Protein AF-A0AAE1BHW3-F1 (afdb_monomer_lite)

Organism: Petrolisthes cinctipes (NCBI:txid88211)

Foldseek 3Di:
DQDPLLVVLVVQLVVDDPSNVCCCVVVLLSNLVSLCCQLVPDDDPVSLLVSLVSLLVVCVVDLVSLVSNVVNCVVVVHDPLVSLVVQCPDPDPSSNVSSLVNLVSNQPSDPDHDDDPSVVSSVVSVVD

Sequence (128 aa):
MISQEDYDVITGVEAGGNARQTLLHNQRYQVARTFMNLLGHISKDQTIQYILILVDDTLSEDKSRVEMLKEYTNYHHENIWRLLFSLLAHSDIFITFISACIIAKLACWSVNPLEGSDLTLYLTWLKD

Secondary structure (DSSP, 8-state):
---HHHHHHHHHHHT-HHHHHHHHHHSHHHHHHHHHHHHHH---HHHHHHHHHHHHHHHHH-GGGHHHHHHHHHHHT--HHHHHHHHHT-S-HHHHHHHHHHHHHHHHHSSS---HHHHHHHHHHHH-

InterPro domains:
  IPR004908 ATPase, V1 complex, subunit H [PF03224] (1-127)
  IPR004908 ATPase, V1 complex, subunit H [PTHR10698] (1-127)
  IPR011989 Armadillo-like helical [G3DSA:1.25.10.10] (1-128)
  IPR016024 Armadillo-type fold [SSF48371] (1-127)

Structure (mmCIF, N/CA/C/O backbone):
data_AF-A0AAE1BHW3-F1
#
_entry.id   AF-A0AAE1BHW3-F1
#
loop_
_atom_site.group_PDB
_atom_site.id
_atom_site.type_symbol
_atom_site.label_atom_id
_atom_site.label_alt_id
_atom_site.label_comp_id
_atom_site.label_asym_id
_atom_site.label_entity_id
_atom_site.label_seq_id
_atom_site.pdbx_PDB_ins_code
_atom_site.Cartn_x
_atom_site.Cartn_y
_atom_site.Cartn_z
_atom_site.occupancy
_atom_site.B_iso_or_equiv
_atom_site.auth_seq_id
_atom_site.auth_comp_id
_atom_site.auth_asym_id
_atom_site.auth_atom_id
_atom_site.pdbx_PDB_model_num
ATOM 1 N N . MET A 1 1 ? -8.235 17.457 -1.627 1.00 62.34 1 MET A N 1
ATOM 2 C CA . MET A 1 1 ? -8.331 17.438 -0.149 1.00 62.34 1 MET A CA 1
ATOM 3 C C . MET A 1 1 ? -8.831 16.066 0.252 1.00 62.34 1 MET A C 1
ATOM 5 O O . MET A 1 1 ? -9.652 15.528 -0.477 1.00 62.34 1 MET A O 1
ATOM 9 N N . ILE A 1 2 ? -8.305 15.503 1.339 1.00 80.56 2 ILE A N 1
ATOM 10 C CA . ILE A 1 2 ? -8.751 14.207 1.871 1.00 80.56 2 ILE A CA 1
ATOM 11 C C . ILE A 1 2 ? -10.217 14.348 2.298 1.00 80.56 2 ILE A C 1
ATOM 13 O O . ILE A 1 2 ? -10.571 15.347 2.928 1.00 80.56 2 ILE A O 1
ATOM 17 N N . SER A 1 3 ? -11.070 13.406 1.895 1.00 88.75 3 SER A N 1
ATOM 18 C CA . SER A 1 3 ? -12.474 13.403 2.306 1.00 88.75 3 SER A CA 1
ATOM 19 C C . SER A 1 3 ? -12.618 12.908 3.751 1.00 88.75 3 SER A C 1
ATOM 21 O O . SER A 1 3 ? -11.738 12.217 4.259 1.00 88.75 3 SER A O 1
ATOM 23 N N . GLN A 1 4 ? -13.726 13.238 4.425 1.00 88.81 4 GLN A N 1
ATOM 24 C CA . GLN A 1 4 ? -13.994 12.690 5.764 1.00 88.81 4 GLN A CA 1
ATOM 25 C C . GLN A 1 4 ? -14.048 11.155 5.732 1.00 88.81 4 GLN A C 1
ATOM 27 O O .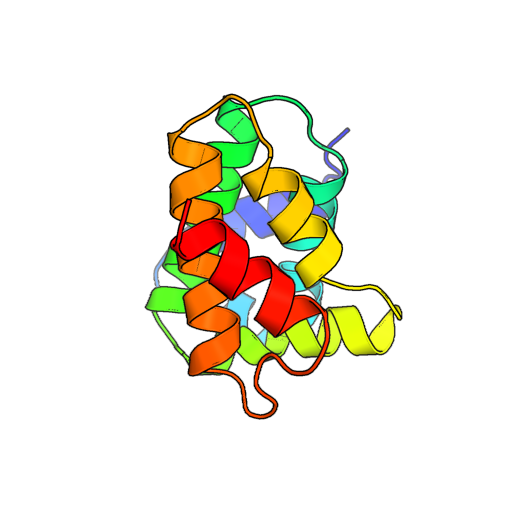 GLN A 1 4 ? -13.537 10.503 6.632 1.00 88.81 4 GLN A O 1
ATOM 32 N N . GLU A 1 5 ? -14.587 10.593 4.648 1.00 89.38 5 GLU A N 1
ATOM 33 C CA . GLU A 1 5 ? -14.639 9.150 4.413 1.00 89.38 5 GLU A CA 1
ATOM 34 C C . GLU A 1 5 ? -13.230 8.534 4.389 1.00 89.38 5 GLU A C 1
ATOM 36 O O . GLU A 1 5 ? -12.966 7.568 5.101 1.00 89.38 5 GLU A O 1
ATOM 41 N N . ASP A 1 6 ? -12.302 9.130 3.634 1.00 90.81 6 ASP A N 1
ATOM 42 C CA . ASP A 1 6 ? -10.915 8.657 3.570 1.00 90.81 6 ASP A CA 1
ATOM 43 C C . ASP A 1 6 ? -10.209 8.776 4.929 1.00 90.81 6 ASP A C 1
ATOM 45 O O . ASP A 1 6 ? -9.436 7.899 5.309 1.00 90.81 6 ASP A O 1
ATOM 49 N N . TYR A 1 7 ? -10.484 9.845 5.681 1.00 91.31 7 TYR A N 1
ATOM 50 C CA . TYR A 1 7 ? -9.923 10.042 7.017 1.00 91.31 7 TYR A CA 1
ATOM 51 C C . TYR A 1 7 ? -10.402 8.978 8.016 1.00 91.31 7 TYR A C 1
ATOM 53 O O . TYR A 1 7 ? -9.590 8.415 8.759 1.00 91.31 7 TYR A O 1
ATOM 61 N N . ASP A 1 8 ? -11.701 8.677 8.012 1.00 91.69 8 ASP A N 1
ATOM 62 C CA . ASP A 1 8 ? -12.305 7.681 8.900 1.00 91.69 8 ASP A CA 1
ATOM 63 C C . ASP A 1 8 ? -11.756 6.279 8.598 1.00 91.69 8 ASP A C 1
ATOM 65 O O . ASP A 1 8 ? -11.432 5.522 9.517 1.00 91.69 8 ASP A O 1
ATOM 69 N N . VAL A 1 9 ? -11.573 5.956 7.311 1.00 92.69 9 VAL A N 1
ATOM 70 C CA . VAL A 1 9 ? -10.954 4.699 6.872 1.00 92.69 9 VAL A CA 1
ATOM 71 C C . VAL A 1 9 ? -9.510 4.596 7.357 1.00 92.69 9 VAL A C 1
ATOM 73 O O . VAL A 1 9 ? -9.153 3.580 7.951 1.00 92.69 9 VAL A O 1
ATOM 76 N N . ILE A 1 10 ? -8.684 5.628 7.156 1.00 92.75 10 ILE A N 1
ATOM 77 C CA . ILE A 1 10 ? -7.279 5.609 7.597 1.00 92.75 10 ILE A CA 1
ATOM 78 C C . ILE A 1 10 ? -7.183 5.446 9.114 1.00 92.75 10 ILE A C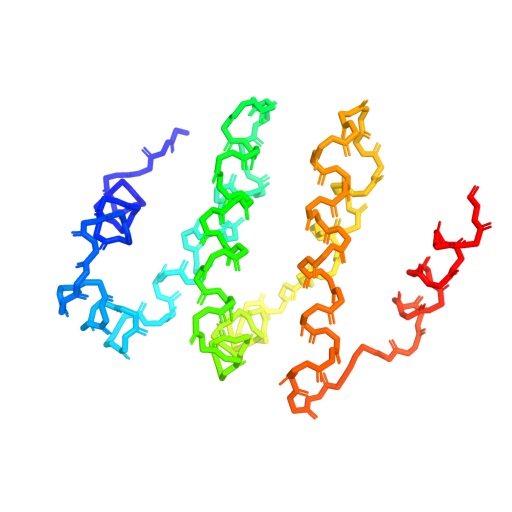 1
ATOM 80 O O . ILE A 1 10 ? -6.458 4.574 9.587 1.00 92.75 10 ILE A O 1
ATOM 84 N N . THR A 1 11 ? -7.995 6.187 9.868 1.00 91.88 11 THR A N 1
ATOM 85 C CA . THR A 1 11 ? -8.027 6.083 11.333 1.00 91.88 11 THR A CA 1
ATOM 86 C C . THR A 1 11 ? -8.471 4.686 11.784 1.00 91.88 11 THR A C 1
ATOM 88 O O . THR A 1 11 ? -7.920 4.122 12.730 1.00 91.88 11 THR A O 1
ATOM 91 N N . GLY A 1 12 ? -9.440 4.082 11.088 1.00 90.88 12 GLY A N 1
ATOM 92 C CA . GLY A 1 12 ? -9.883 2.710 11.338 1.00 90.88 12 GLY A CA 1
ATOM 93 C C . GLY A 1 12 ? -8.814 1.657 11.030 1.00 90.88 12 GLY A C 1
ATOM 94 O O . GLY A 1 12 ? -8.711 0.658 11.747 1.00 90.88 12 GLY A O 1
ATOM 95 N N . VAL A 1 13 ? -7.998 1.881 9.995 1.00 91.19 13 VAL A N 1
ATOM 96 C CA . VAL A 1 13 ? -6.849 1.023 9.672 1.00 91.19 13 VAL A CA 1
ATOM 97 C C . VAL A 1 13 ? -5.745 1.172 10.726 1.00 91.19 13 VAL A C 1
ATOM 99 O O . VAL A 1 13 ? -5.158 0.168 11.121 1.00 91.19 13 VAL A O 1
ATOM 102 N N . GLU A 1 14 ? -5.498 2.374 11.245 1.00 89.75 14 GLU A N 1
ATOM 103 C CA . GLU A 1 14 ? -4.490 2.627 12.288 1.00 89.75 14 GLU A CA 1
ATOM 104 C C . GLU A 1 14 ? -4.872 2.100 13.676 1.00 89.75 14 GLU A C 1
ATOM 106 O O . GLU A 1 14 ? -3.999 1.668 14.427 1.00 89.75 14 GLU A O 1
ATOM 111 N N . ALA A 1 15 ? -6.165 2.108 14.027 1.00 85.50 15 ALA A N 1
ATOM 112 C CA . ALA A 1 15 ? -6.657 1.785 15.373 1.00 85.50 15 ALA A CA 1
ATOM 113 C C . ALA A 1 15 ? -6.260 0.381 15.883 1.00 85.50 15 ALA A C 1
ATOM 115 O O . ALA A 1 15 ? -6.339 0.111 17.083 1.00 85.50 15 ALA A O 1
ATOM 116 N N . GLY A 1 16 ? -5.813 -0.507 14.988 1.00 78.19 16 GLY A N 1
ATOM 117 C CA . GLY A 1 16 ? -5.283 -1.824 15.328 1.00 78.19 16 GLY A CA 1
ATOM 118 C C . GLY A 1 16 ? -6.324 -2.794 15.905 1.00 78.19 16 GLY A C 1
ATOM 119 O O . GLY A 1 16 ? -7.524 -2.519 15.991 1.00 78.19 16 GLY A O 1
ATOM 120 N N . GLY A 1 17 ? -5.861 -3.991 16.271 1.00 84.25 17 GLY A N 1
ATOM 121 C CA . GLY A 1 17 ? -6.675 -5.009 16.944 1.00 84.25 17 GLY A CA 1
ATOM 122 C C . GLY A 1 17 ? -7.909 -5.480 16.159 1.00 84.25 17 GLY A C 1
ATOM 123 O O . GLY A 1 17 ? -7.918 -5.530 14.928 1.00 84.25 17 GLY A O 1
ATOM 124 N N . ASN A 1 18 ? -8.970 -5.846 16.886 1.00 83.00 18 ASN A N 1
ATOM 125 C CA . ASN A 1 18 ? -10.194 -6.410 16.300 1.00 83.00 18 ASN A CA 1
ATOM 126 C C . ASN A 1 18 ? -10.983 -5.405 15.448 1.00 83.00 18 ASN A C 1
ATOM 128 O O . ASN A 1 18 ? -11.640 -5.806 14.487 1.00 83.00 18 ASN A O 1
ATOM 132 N N . ALA A 1 19 ? -10.921 -4.113 15.781 1.00 82.88 19 ALA A N 1
ATOM 133 C CA . ALA A 1 19 ? -11.615 -3.066 15.036 1.00 82.88 19 ALA A CA 1
ATOM 134 C C . ALA A 1 19 ? -11.063 -2.956 13.608 1.00 82.88 19 ALA A C 1
ATOM 136 O O . ALA A 1 19 ? -11.831 -3.025 12.647 1.00 82.88 19 ALA A O 1
ATOM 137 N N . ARG A 1 20 ? -9.730 -2.926 13.469 1.00 88.44 20 ARG A N 1
ATOM 138 C CA . ARG A 1 20 ? -9.050 -2.955 12.169 1.00 88.44 20 ARG A CA 1
ATOM 139 C C . ARG A 1 20 ? -9.415 -4.198 11.361 1.00 88.44 20 ARG A C 1
ATOM 141 O O . ARG A 1 20 ? -9.770 -4.084 10.196 1.00 88.44 20 ARG A O 1
ATOM 148 N N . GLN A 1 21 ? -9.363 -5.384 11.971 1.00 87.19 21 GLN A N 1
ATOM 149 C CA . GLN A 1 21 ? -9.703 -6.640 11.284 1.00 87.19 21 GLN A CA 1
ATOM 150 C C . GLN A 1 21 ? -11.153 -6.642 10.781 1.00 87.19 21 GLN A C 1
ATOM 152 O O . GLN A 1 21 ? -11.426 -7.083 9.668 1.00 87.19 21 GLN A O 1
ATOM 157 N N . THR A 1 22 ? -12.074 -6.092 11.574 1.00 88.00 22 THR A N 1
ATOM 158 C CA . THR A 1 22 ? -13.491 -5.963 11.207 1.00 88.00 22 THR A CA 1
ATOM 159 C C . THR A 1 22 ? -13.674 -5.008 10.028 1.00 88.00 22 THR A C 1
ATOM 161 O O . THR A 1 22 ? -14.389 -5.338 9.083 1.00 88.00 22 THR A O 1
ATOM 164 N N . LEU A 1 23 ? -12.993 -3.858 10.046 1.00 90.44 23 LEU A N 1
ATOM 165 C CA . LEU A 1 23 ? -12.994 -2.892 8.944 1.00 90.44 23 LEU A CA 1
ATOM 166 C C . LEU A 1 23 ? -12.431 -3.522 7.662 1.00 90.44 23 LEU A C 1
ATOM 168 O O . LEU A 1 23 ? -13.089 -3.517 6.624 1.00 90.44 23 LEU A O 1
ATOM 172 N N . LEU A 1 24 ? -11.258 -4.150 7.756 1.00 89.06 24 LEU A N 1
ATOM 173 C CA . LEU A 1 24 ? -10.604 -4.817 6.633 1.00 89.06 24 LEU A CA 1
ATOM 174 C C . LEU A 1 24 ? -11.408 -6.002 6.101 1.00 89.06 24 LEU A C 1
ATOM 176 O O . LEU A 1 24 ? -11.286 -6.314 4.927 1.00 89.06 24 LEU A O 1
ATOM 180 N N . HIS A 1 25 ? -12.233 -6.664 6.914 1.00 87.88 25 HIS A N 1
ATOM 181 C CA . HIS A 1 25 ? -13.079 -7.758 6.443 1.00 87.88 25 HIS A CA 1
ATOM 182 C C . HIS A 1 25 ? -14.379 -7.261 5.800 1.00 87.88 25 HIS A C 1
ATOM 184 O O . HIS A 1 25 ? -14.744 -7.753 4.731 1.00 87.88 25 HIS A O 1
ATOM 190 N N . ASN A 1 26 ? -15.060 -6.301 6.433 1.00 90.00 26 ASN A N 1
ATOM 191 C CA . ASN A 1 26 ? -16.405 -5.858 6.053 1.00 90.00 26 ASN A CA 1
ATOM 192 C C . ASN A 1 26 ? -16.403 -4.750 4.993 1.00 90.00 26 ASN A C 1
ATOM 194 O O . ASN A 1 26 ? -17.359 -4.628 4.233 1.00 90.00 26 ASN A O 1
ATOM 198 N N . GLN A 1 27 ? -15.349 -3.933 4.945 1.00 90.88 27 GLN A N 1
ATOM 199 C CA . GLN A 1 27 ? -15.257 -2.734 4.106 1.00 90.88 27 GLN A CA 1
ATOM 200 C C . GLN A 1 27 ? -14.042 -2.776 3.164 1.00 90.88 27 GLN A C 1
ATOM 202 O O . GLN A 1 27 ? -13.507 -1.739 2.780 1.00 90.88 27 GLN A O 1
ATOM 207 N N . ARG A 1 28 ? -13.630 -3.979 2.736 1.00 90.94 28 ARG A N 1
ATOM 208 C CA . ARG A 1 28 ? -12.486 -4.236 1.829 1.00 90.94 28 ARG A CA 1
ATOM 209 C C . ARG A 1 28 ? -12.394 -3.260 0.659 1.00 90.94 28 ARG A C 1
ATOM 211 O O . ARG A 1 28 ? -11.354 -2.654 0.426 1.00 90.94 28 ARG A O 1
ATOM 218 N N . TYR A 1 29 ? -13.507 -3.098 -0.053 1.00 90.75 29 TYR A N 1
ATOM 219 C CA . TYR A 1 29 ? -13.593 -2.237 -1.227 1.00 90.75 29 TYR A CA 1
ATOM 220 C C . TYR A 1 29 ? -13.362 -0.760 -0.889 1.00 90.75 29 TYR A C 1
ATOM 222 O O . TYR A 1 29 ? -12.679 -0.053 -1.624 1.00 90.75 29 TYR A O 1
ATOM 230 N N . GLN A 1 30 ? -13.907 -0.294 0.236 1.00 91.06 30 GLN A N 1
ATOM 231 C CA . GLN A 1 30 ? -13.753 1.090 0.674 1.00 91.06 30 GLN A CA 1
ATOM 232 C C . GLN A 1 30 ? -12.304 1.377 1.074 1.00 91.06 30 GLN A C 1
ATOM 234 O O . GLN A 1 30 ? -11.750 2.395 0.675 1.00 91.06 30 GLN A O 1
ATOM 239 N N . VAL A 1 31 ? -11.657 0.434 1.765 1.00 93.75 31 VAL A N 1
ATOM 240 C CA . VAL A 1 31 ? -10.235 0.540 2.113 1.00 93.75 31 VAL A CA 1
ATOM 241 C C . VAL A 1 31 ? -9.365 0.587 0.853 1.00 93.75 31 VAL A C 1
ATOM 243 O O . VAL A 1 31 ? -8.503 1.457 0.736 1.00 93.75 31 VAL A O 1
ATOM 246 N N . ALA A 1 32 ? -9.621 -0.295 -0.120 1.00 92.75 32 ALA A N 1
ATOM 247 C CA . ALA A 1 32 ? -8.908 -0.300 -1.398 1.00 92.75 32 ALA A CA 1
ATOM 248 C C . ALA A 1 32 ? -9.067 1.034 -2.143 1.00 92.75 32 ALA A C 1
ATOM 250 O O . ALA A 1 32 ? -8.078 1.627 -2.573 1.00 92.75 32 ALA A O 1
ATOM 251 N N . ARG A 1 33 ? -10.303 1.538 -2.226 1.00 91.94 33 ARG A N 1
ATOM 252 C CA . ARG A 1 33 ? -10.631 2.831 -2.833 1.00 91.94 33 ARG A CA 1
ATOM 253 C C . ARG A 1 33 ? -9.863 3.974 -2.181 1.00 91.94 33 ARG A C 1
ATOM 255 O O . ARG A 1 33 ? -9.251 4.769 -2.887 1.00 91.94 33 ARG A O 1
ATOM 262 N N . THR A 1 34 ? -9.875 4.049 -0.853 1.00 93.56 34 THR A N 1
ATOM 263 C CA . THR A 1 34 ? -9.168 5.098 -0.115 1.00 93.56 34 THR A CA 1
ATOM 264 C C . THR A 1 34 ? -7.662 5.021 -0.355 1.00 93.56 34 THR A C 1
ATOM 266 O O . THR A 1 34 ? -7.057 6.043 -0.668 1.00 93.56 34 THR A O 1
ATOM 269 N N . PHE A 1 35 ? -7.043 3.836 -0.321 1.00 93.38 35 PHE A N 1
ATOM 270 C CA . PHE A 1 35 ? -5.615 3.705 -0.642 1.00 93.38 35 PHE A CA 1
ATOM 271 C C . PHE A 1 35 ? -5.281 4.178 -2.061 1.00 93.38 35 PHE A C 1
ATOM 273 O O . PHE A 1 35 ? -4.349 4.964 -2.234 1.00 93.38 35 PHE A O 1
ATOM 280 N N . MET A 1 36 ? -6.063 3.764 -3.060 1.00 90.44 36 MET A N 1
ATOM 281 C CA . MET A 1 36 ? -5.854 4.164 -4.456 1.00 90.44 36 MET A CA 1
ATOM 282 C C . MET A 1 36 ? -6.039 5.673 -4.655 1.00 90.44 36 MET A C 1
ATOM 284 O O . MET A 1 36 ? -5.195 6.321 -5.273 1.00 90.44 36 MET A O 1
ATOM 288 N N . ASN A 1 37 ? -7.089 6.253 -4.069 1.00 89.88 37 ASN A N 1
ATOM 289 C CA . ASN A 1 37 ? -7.353 7.690 -4.138 1.00 89.88 37 ASN A CA 1
ATOM 290 C C . ASN A 1 37 ? -6.234 8.508 -3.486 1.00 89.88 37 ASN A C 1
ATOM 292 O O . ASN A 1 37 ? -5.777 9.501 -4.055 1.00 89.88 37 ASN A O 1
ATOM 296 N N . LEU A 1 38 ? -5.789 8.109 -2.291 1.00 91.31 38 LEU A N 1
ATOM 297 C CA . LEU A 1 38 ? -4.757 8.837 -1.557 1.00 91.31 38 LEU A CA 1
ATOM 298 C C . LEU A 1 38 ? -3.409 8.760 -2.280 1.00 91.31 38 LEU A C 1
ATOM 300 O O . LEU A 1 38 ? -2.765 9.793 -2.446 1.00 91.31 38 LEU A O 1
ATOM 304 N N . LEU A 1 39 ? -3.013 7.584 -2.776 1.00 90.44 39 LEU A N 1
ATOM 305 C CA . LEU A 1 39 ? -1.777 7.427 -3.551 1.00 90.44 39 LEU A CA 1
ATOM 306 C C . LEU A 1 39 ? -1.833 8.139 -4.913 1.00 90.44 39 LEU A C 1
ATOM 308 O O . LEU A 1 39 ? -0.810 8.628 -5.380 1.00 90.44 39 LEU A O 1
ATOM 312 N N . GLY A 1 40 ? -3.006 8.223 -5.548 1.00 87.25 40 GLY A N 1
ATOM 313 C CA . GLY A 1 40 ? -3.170 8.872 -6.853 1.00 87.25 40 GLY A CA 1
ATOM 314 C C . GLY A 1 40 ? -3.278 10.400 -6.809 1.00 87.25 40 GLY A C 1
ATOM 315 O O . GLY A 1 40 ? -2.932 11.066 -7.786 1.00 87.25 40 GLY A O 1
ATOM 316 N N . HIS A 1 41 ? -3.761 10.977 -5.703 1.00 86.56 41 HIS A N 1
ATOM 317 C CA . HIS A 1 41 ? -4.068 12.413 -5.620 1.00 86.56 41 HIS A CA 1
ATOM 318 C C . HIS A 1 41 ? -3.182 13.212 -4.664 1.00 86.56 41 HIS A C 1
ATOM 320 O O . HIS A 1 41 ? -3.223 14.446 -4.691 1.00 86.56 41 HIS A O 1
ATOM 326 N N . ILE A 1 42 ? -2.403 12.557 -3.803 1.00 85.50 42 ILE A N 1
ATOM 327 C CA . ILE A 1 42 ? -1.507 13.244 -2.871 1.00 85.50 42 ILE A CA 1
ATOM 328 C C . ILE A 1 42 ? -0.113 13.342 -3.477 1.00 85.50 42 ILE A C 1
ATOM 330 O O . ILE A 1 42 ? 0.453 12.354 -3.917 1.00 85.50 42 ILE A O 1
ATOM 334 N N . SER A 1 43 ? 0.459 14.547 -3.448 1.00 82.88 43 SER A N 1
ATOM 335 C CA . SER A 1 43 ? 1.803 14.823 -3.981 1.00 82.88 43 SER A CA 1
ATOM 336 C C . SER A 1 43 ? 2.847 15.114 -2.901 1.00 82.88 43 SER A C 1
ATOM 338 O O . SER A 1 43 ? 3.972 15.467 -3.224 1.00 82.88 43 SER A O 1
ATOM 340 N N . LYS A 1 44 ? 2.482 15.050 -1.612 1.00 92.56 44 LYS A N 1
ATOM 341 C CA . LYS A 1 44 ? 3.425 15.301 -0.514 1.00 92.56 44 LYS A CA 1
ATOM 342 C C . LYS A 1 44 ? 4.126 14.001 -0.127 1.00 92.56 44 LYS A C 1
ATOM 344 O O . LYS A 1 44 ? 3.473 13.115 0.419 1.00 92.56 44 LYS A O 1
ATOM 349 N N . ASP A 1 45 ? 5.444 13.950 -0.303 1.00 92.88 45 ASP A N 1
ATOM 350 C CA . ASP A 1 45 ? 6.271 12.749 -0.105 1.00 92.88 45 ASP A CA 1
ATOM 351 C C . ASP A 1 45 ? 6.025 12.054 1.232 1.00 92.88 45 ASP A C 1
ATOM 353 O O . ASP A 1 45 ? 5.674 10.883 1.256 1.00 92.88 45 ASP A O 1
ATOM 357 N N . GLN A 1 46 ? 6.094 12.783 2.349 1.00 93.00 46 GLN A N 1
ATOM 358 C CA . GLN A 1 46 ? 5.851 12.218 3.686 1.00 93.00 46 GLN A CA 1
ATOM 359 C C . GLN A 1 46 ? 4.492 11.518 3.802 1.00 93.00 46 GLN A C 1
ATOM 361 O O . GLN A 1 46 ? 4.360 10.508 4.487 1.00 93.00 46 GLN A O 1
ATOM 366 N N . THR A 1 47 ? 3.468 12.061 3.143 1.00 92.19 47 THR A N 1
ATOM 367 C CA . THR A 1 47 ? 2.133 11.469 3.161 1.00 92.19 47 THR A CA 1
ATOM 368 C C . THR A 1 47 ? 2.077 10.245 2.256 1.00 92.19 47 THR A C 1
ATOM 370 O O . THR A 1 47 ? 1.505 9.243 2.661 1.00 92.19 47 THR A O 1
ATOM 373 N N .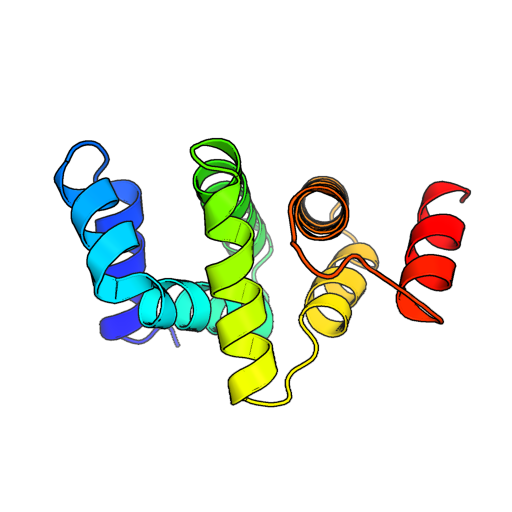 ILE A 1 48 ? 2.717 10.277 1.085 1.00 93.38 48 ILE A N 1
ATOM 374 C CA . ILE A 1 48 ? 2.837 9.097 0.215 1.00 93.38 48 ILE A CA 1
ATOM 375 C C . ILE A 1 48 ? 3.568 7.971 0.954 1.00 93.38 48 ILE A C 1
ATOM 377 O O . ILE A 1 48 ? 3.051 6.863 1.018 1.00 93.38 48 ILE A O 1
ATOM 381 N N . GLN A 1 49 ? 4.717 8.259 1.574 1.00 95.25 49 GLN A N 1
ATOM 382 C CA . GLN A 1 49 ? 5.485 7.300 2.374 1.00 95.25 49 GLN A CA 1
ATOM 383 C C . GLN A 1 49 ? 4.623 6.668 3.467 1.00 95.25 49 GLN A C 1
ATOM 385 O O . GLN A 1 49 ? 4.593 5.449 3.607 1.00 95.25 49 GLN A O 1
ATOM 390 N N . TYR A 1 50 ? 3.884 7.493 4.208 1.00 94.94 50 TYR A N 1
ATOM 391 C CA . TYR A 1 50 ? 2.982 7.032 5.255 1.00 94.94 50 TYR A CA 1
ATOM 392 C C . TYR A 1 50 ? 1.881 6.102 4.721 1.00 94.94 50 TYR A C 1
ATOM 394 O O . TYR A 1 50 ? 1.675 5.016 5.261 1.00 94.94 50 TYR A O 1
ATOM 402 N N . ILE A 1 51 ? 1.207 6.485 3.632 1.00 94.81 51 ILE A N 1
ATOM 403 C CA . ILE A 1 51 ? 0.168 5.645 3.023 1.00 94.81 51 ILE A CA 1
ATOM 404 C C . ILE A 1 51 ? 0.766 4.345 2.474 1.00 94.81 51 ILE A C 1
ATOM 406 O O . ILE A 1 51 ? 0.172 3.286 2.653 1.00 94.81 51 ILE A O 1
ATOM 410 N N . LEU A 1 52 ? 1.950 4.394 1.861 1.00 95.44 52 LEU A N 1
ATOM 411 C CA . LEU A 1 52 ? 2.648 3.204 1.379 1.00 95.44 52 LEU A CA 1
ATOM 412 C C . LEU A 1 52 ? 2.984 2.235 2.518 1.00 95.44 52 LEU A C 1
ATOM 414 O O . LEU A 1 52 ? 2.775 1.039 2.353 1.00 95.44 52 LEU A O 1
ATOM 418 N N . ILE A 1 53 ? 3.427 2.731 3.677 1.00 95.81 53 ILE A N 1
ATOM 419 C CA . ILE A 1 53 ? 3.657 1.894 4.866 1.00 95.81 53 I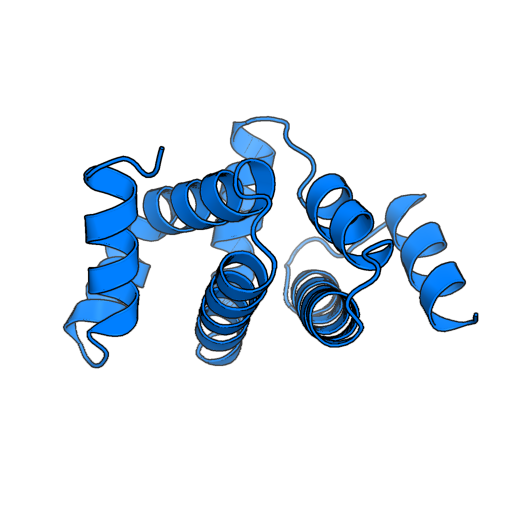LE A CA 1
ATOM 420 C C . ILE A 1 53 ? 2.349 1.236 5.318 1.00 95.81 53 ILE A C 1
ATOM 422 O O . ILE A 1 53 ? 2.309 0.023 5.501 1.00 95.81 53 ILE A O 1
ATOM 426 N N . LEU A 1 54 ? 1.254 1.997 5.422 1.00 94.62 54 LEU A N 1
ATOM 427 C CA . LEU A 1 54 ? -0.044 1.436 5.815 1.00 94.62 54 LEU A CA 1
ATOM 428 C C . LEU A 1 54 ? -0.543 0.353 4.853 1.00 94.62 54 LEU A C 1
ATOM 430 O O . LEU A 1 54 ? -1.106 -0.656 5.293 1.00 94.62 54 LEU A O 1
ATOM 434 N N . VAL A 1 55 ? -0.360 0.561 3.547 1.00 95.06 55 VAL A N 1
ATOM 435 C CA . VAL A 1 55 ? -0.680 -0.442 2.526 1.00 95.06 55 VAL A CA 1
ATOM 436 C C . VAL A 1 55 ? 0.198 -1.673 2.731 1.00 95.06 55 VAL A C 1
ATOM 438 O O . VAL A 1 55 ? -0.325 -2.782 2.835 1.00 95.06 55 VAL A O 1
ATOM 441 N N . ASP A 1 56 ? 1.512 -1.485 2.836 1.00 95.38 56 ASP A N 1
ATOM 442 C CA . ASP A 1 56 ? 2.480 -2.567 2.983 1.00 95.38 56 ASP A CA 1
ATOM 443 C C . ASP A 1 56 ? 2.208 -3.430 4.224 1.00 95.38 56 ASP A C 1
ATOM 445 O O . ASP A 1 56 ? 2.162 -4.660 4.117 1.00 95.38 56 ASP A O 1
ATOM 449 N N . ASP A 1 57 ? 1.934 -2.803 5.369 1.00 93.81 57 ASP A N 1
ATOM 450 C CA . ASP A 1 57 ? 1.582 -3.468 6.626 1.00 93.81 57 ASP A CA 1
ATOM 451 C C . ASP A 1 57 ? 0.261 -4.232 6.500 1.00 93.81 57 ASP A C 1
ATOM 453 O O . ASP A 1 57 ? 0.157 -5.397 6.890 1.00 93.81 57 ASP A O 1
ATOM 457 N N . THR A 1 58 ? -0.754 -3.603 5.900 1.00 92.88 58 THR A N 1
ATOM 458 C CA . THR A 1 58 ? -2.072 -4.223 5.706 1.00 92.88 58 THR A CA 1
ATOM 459 C C . THR A 1 58 ? -1.983 -5.477 4.845 1.00 92.88 58 THR A C 1
ATOM 461 O O . THR A 1 58 ? -2.633 -6.473 5.171 1.00 92.88 58 THR A O 1
ATOM 464 N N . LEU A 1 59 ? -1.172 -5.450 3.784 1.00 93.38 59 LEU A N 1
ATOM 465 C CA . LEU A 1 59 ? -0.937 -6.608 2.922 1.00 93.38 59 LEU A CA 1
ATOM 466 C C . LEU A 1 59 ? -0.061 -7.668 3.605 1.00 93.38 59 LEU A C 1
ATOM 468 O O . LEU A 1 59 ? -0.293 -8.860 3.416 1.00 93.38 59 LEU A O 1
ATOM 472 N N . SER A 1 60 ? 0.933 -7.262 4.401 1.00 92.56 60 SER A N 1
ATOM 473 C CA . SER A 1 60 ? 1.842 -8.183 5.106 1.00 92.56 60 SER A CA 1
ATOM 474 C C . SER A 1 60 ? 1.141 -9.055 6.141 1.00 92.56 60 SER A C 1
ATOM 476 O O . SER A 1 60 ? 1.530 -10.205 6.338 1.00 92.56 60 SER A O 1
ATOM 478 N N . GLU A 1 61 ? 0.124 -8.515 6.809 1.00 90.44 61 GLU A N 1
ATOM 479 C CA . GLU A 1 61 ? -0.638 -9.229 7.835 1.00 90.44 61 GLU A CA 1
ATOM 480 C C . GLU A 1 61 ? -1.434 -10.417 7.284 1.00 90.44 61 GLU A C 1
ATOM 482 O O . GLU A 1 61 ? -1.563 -11.439 7.956 1.00 90.44 61 GLU A O 1
ATOM 487 N N . ASP A 1 62 ? -1.982 -10.285 6.077 1.00 90.12 62 ASP A N 1
ATOM 488 C CA . ASP A 1 62 ? -2.762 -11.333 5.428 1.00 90.12 62 ASP A CA 1
ATOM 489 C C . ASP A 1 62 ? -2.623 -11.219 3.911 1.00 90.12 62 ASP A C 1
ATOM 491 O O . ASP A 1 62 ? -3.123 -10.287 3.277 1.00 90.12 62 ASP A O 1
ATOM 495 N N . LYS A 1 63 ? -1.980 -12.233 3.328 1.00 91.25 63 LYS A N 1
ATOM 496 C CA . LYS A 1 63 ? -1.703 -12.314 1.893 1.00 91.25 63 LYS A CA 1
ATOM 497 C C . LYS A 1 63 ? -2.968 -12.276 1.043 1.00 91.25 63 LYS A C 1
ATOM 499 O O . LYS A 1 63 ? -2.894 -11.807 -0.084 1.00 91.25 63 LYS A O 1
ATOM 504 N N . SER A 1 64 ? -4.116 -12.728 1.557 1.00 90.25 64 SER A N 1
ATOM 505 C CA . SER A 1 64 ? -5.382 -12.705 0.813 1.00 90.25 64 SER A CA 1
ATOM 506 C C . SER A 1 64 ? -5.895 -11.285 0.554 1.00 90.25 64 SER A C 1
ATOM 508 O O . SER A 1 64 ? -6.669 -11.063 -0.376 1.00 90.25 64 SER A O 1
ATOM 510 N N . ARG A 1 65 ? -5.421 -10.294 1.321 1.00 91.50 65 ARG A N 1
ATOM 511 C CA . ARG A 1 65 ? -5.832 -8.892 1.179 1.00 91.50 65 ARG A CA 1
ATOM 512 C C . ARG A 1 65 ? -5.315 -8.241 -0.095 1.00 91.50 65 ARG A C 1
ATOM 514 O O . ARG A 1 65 ? -5.857 -7.218 -0.485 1.00 91.50 65 ARG A O 1
ATOM 521 N N . VAL A 1 66 ? -4.341 -8.828 -0.793 1.00 91.81 66 VAL A N 1
ATOM 522 C CA . VAL A 1 66 ? -3.940 -8.334 -2.125 1.00 91.81 66 VAL A CA 1
ATOM 523 C C . VAL A 1 66 ? -5.103 -8.324 -3.117 1.00 91.81 66 VAL A C 1
ATOM 525 O O . VAL A 1 66 ? -5.149 -7.460 -3.993 1.00 91.81 66 VAL A O 1
ATOM 528 N N . GLU A 1 67 ? -6.073 -9.230 -2.953 1.00 90.56 67 GLU A N 1
ATOM 529 C CA . GLU A 1 67 ? -7.227 -9.321 -3.846 1.00 90.56 67 GLU A CA 1
ATOM 530 C C . GLU A 1 67 ? -8.142 -8.103 -3.733 1.00 90.56 67 GLU A C 1
ATOM 532 O O . GLU A 1 67 ? -8.690 -7.675 -4.741 1.00 90.56 67 GLU A O 1
ATOM 537 N N . MET A 1 68 ? -8.227 -7.453 -2.566 1.00 90.94 68 MET A N 1
ATOM 538 C CA . MET A 1 68 ? -9.094 -6.280 -2.401 1.00 90.94 68 MET A CA 1
ATOM 539 C C . MET A 1 68 ? -8.686 -5.122 -3.327 1.00 90.94 68 MET A C 1
ATOM 541 O O . MET A 1 68 ? -9.535 -4.391 -3.836 1.00 90.94 68 MET A O 1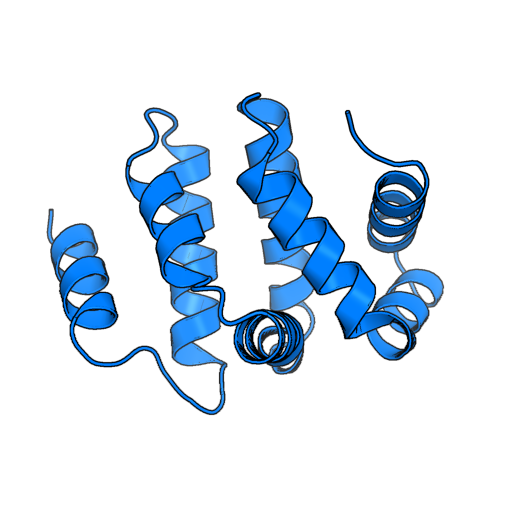
ATOM 545 N N . LEU A 1 69 ? -7.378 -4.971 -3.568 1.00 88.19 69 LEU A N 1
ATOM 546 C CA . LEU A 1 69 ? -6.837 -3.956 -4.466 1.00 88.19 69 LEU A CA 1
ATOM 547 C C . LEU A 1 69 ? -7.102 -4.322 -5.931 1.00 88.19 69 LEU A C 1
ATOM 549 O O . LEU A 1 69 ? -7.479 -3.453 -6.715 1.00 88.19 69 LEU A O 1
ATOM 553 N N . LYS A 1 70 ? -6.976 -5.606 -6.293 1.00 84.19 70 LYS A N 1
ATOM 554 C CA . LYS A 1 70 ? -7.258 -6.085 -7.655 1.00 84.19 70 LYS A CA 1
ATOM 555 C C . LYS A 1 70 ? -8.740 -6.037 -8.003 1.00 84.19 70 LYS A C 1
ATOM 557 O O . LYS A 1 70 ? -9.092 -5.603 -9.098 1.00 84.19 70 LYS A O 1
ATOM 562 N N . GLU A 1 71 ? -9.606 -6.440 -7.078 1.00 86.62 71 GLU A N 1
ATOM 563 C CA . GLU A 1 71 ? -11.062 -6.344 -7.207 1.00 86.62 71 GLU A CA 1
ATOM 564 C C . GLU A 1 71 ? -11.491 -4.901 -7.480 1.00 86.62 71 GLU A C 1
ATOM 566 O O . GLU A 1 71 ? -12.253 -4.654 -8.417 1.00 86.62 71 GLU A O 1
ATOM 571 N N . TYR A 1 72 ? -10.941 -3.941 -6.726 1.00 86.19 72 TYR A N 1
ATOM 572 C CA . TYR A 1 72 ? -11.201 -2.520 -6.942 1.00 86.19 72 TYR A CA 1
ATOM 573 C C . TYR A 1 72 ? -10.783 -2.071 -8.349 1.00 86.19 72 TYR A C 1
ATOM 575 O O . TYR A 1 72 ? -11.583 -1.479 -9.075 1.00 86.19 72 TYR A O 1
ATOM 583 N N . THR A 1 73 ? -9.559 -2.390 -8.775 1.00 81.75 73 THR A N 1
ATOM 584 C CA . THR A 1 73 ? -9.067 -1.965 -10.092 1.00 81.75 73 THR A CA 1
ATOM 585 C C . THR A 1 73 ? -9.796 -2.621 -11.256 1.00 81.75 73 THR A C 1
ATOM 587 O O . THR A 1 73 ? -10.054 -1.966 -12.263 1.00 81.75 73 THR A O 1
ATOM 590 N N . ASN A 1 74 ? -10.209 -3.882 -11.102 1.00 82.44 74 ASN A N 1
ATOM 591 C CA . ASN A 1 74 ? -11.011 -4.581 -12.103 1.00 82.44 74 ASN A CA 1
ATOM 592 C C . ASN A 1 74 ? -12.389 -3.932 -12.268 1.00 82.44 74 ASN A C 1
ATOM 594 O O . ASN A 1 74 ? -12.872 -3.809 -13.393 1.00 82.44 74 ASN A O 1
ATOM 598 N N . TYR A 1 75 ? -13.000 -3.494 -11.162 1.00 84.00 75 TYR A N 1
ATOM 599 C CA . TYR A 1 75 ? -14.301 -2.829 -11.173 1.00 84.00 75 TYR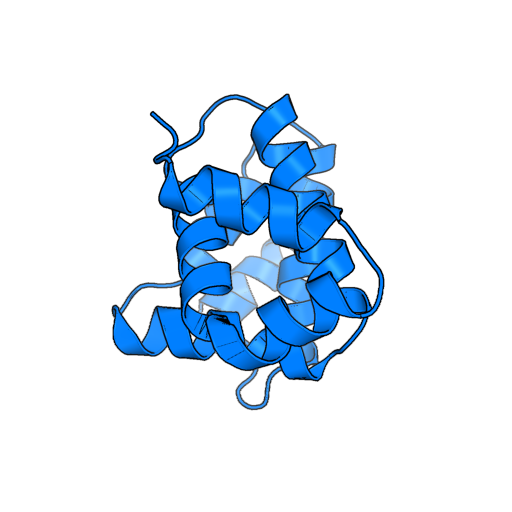 A CA 1
ATOM 600 C C . TYR A 1 75 ? -14.249 -1.438 -11.825 1.00 84.00 75 TYR A C 1
ATOM 602 O O . TYR A 1 75 ? -15.148 -1.090 -12.587 1.00 84.00 75 TYR A O 1
ATOM 610 N N . HIS A 1 76 ? -13.198 -0.654 -11.566 1.00 80.00 76 HIS A N 1
ATOM 611 C CA . HIS A 1 76 ? -13.052 0.707 -12.116 1.00 80.00 76 HIS A CA 1
ATOM 612 C C . HIS A 1 76 ? -12.305 0.780 -13.448 1.00 80.00 76 HIS A C 1
ATOM 614 O O . HIS A 1 76 ? -12.116 1.870 -13.983 1.00 80.00 76 HIS A O 1
ATOM 620 N N . HIS A 1 77 ? -11.874 -0.361 -13.994 1.00 75.62 77 HIS A N 1
ATOM 621 C CA . HIS A 1 77 ? -10.989 -0.429 -15.164 1.00 75.62 77 HIS A CA 1
ATOM 622 C C . HIS A 1 77 ? -9.714 0.420 -15.009 1.00 75.62 77 HIS A C 1
ATOM 624 O O . HIS A 1 77 ? -9.145 0.915 -15.984 1.00 75.62 77 HIS A O 1
ATOM 630 N N . GLU A 1 78 ? -9.257 0.582 -13.771 1.00 77.94 78 GLU A N 1
ATOM 631 C CA . GLU A 1 78 ? -8.007 1.256 -13.454 1.00 77.94 78 GLU A CA 1
ATOM 632 C C . GLU A 1 78 ? -6.860 0.248 -13.480 1.00 77.94 78 GLU A C 1
ATOM 634 O O . GLU A 1 78 ? -7.047 -0.942 -13.239 1.00 77.94 78 GLU A O 1
ATOM 639 N N . ASN A 1 79 ? -5.646 0.712 -13.770 1.00 77.56 79 ASN A N 1
ATOM 640 C CA . ASN A 1 79 ? -4.463 -0.136 -13.700 1.00 77.56 79 ASN A CA 1
ATOM 641 C C . ASN A 1 79 ? -3.650 0.241 -12.453 1.00 77.56 79 ASN A C 1
ATOM 643 O O . ASN A 1 79 ? -2.979 1.276 -12.439 1.00 77.56 79 ASN A O 1
ATOM 647 N N . ILE A 1 80 ? -3.693 -0.612 -11.421 1.00 85.44 80 ILE A N 1
ATOM 648 C CA . ILE A 1 80 ? -2.905 -0.439 -10.189 1.00 85.44 80 ILE A CA 1
ATOM 649 C C . ILE A 1 80 ? -1.406 -0.354 -10.474 1.00 85.44 80 ILE A C 1
ATOM 651 O O . ILE A 1 80 ? -0.692 0.426 -9.847 1.00 85.44 80 ILE A O 1
ATOM 655 N N . TRP A 1 81 ? -0.935 -1.107 -11.466 1.00 86.44 81 TRP A N 1
ATOM 656 C CA . TRP A 1 81 ? 0.464 -1.133 -11.868 1.00 86.44 81 TRP A CA 1
ATOM 657 C C . TRP A 1 81 ? 0.893 0.212 -12.419 1.00 86.44 81 TRP A C 1
ATOM 659 O O . TRP A 1 81 ? 1.977 0.671 -12.096 1.00 86.44 81 TRP A O 1
ATOM 669 N N . ARG A 1 82 ? 0.027 0.910 -13.160 1.00 87.25 82 ARG A N 1
ATOM 670 C CA . ARG A 1 82 ? 0.339 2.259 -13.648 1.00 87.25 82 ARG A CA 1
ATOM 671 C C . ARG A 1 82 ? 0.593 3.233 -12.496 1.00 87.25 82 ARG A C 1
ATOM 673 O O . ARG A 1 82 ? 1.542 4.011 -12.571 1.00 87.25 82 ARG A O 1
ATOM 680 N N . LEU A 1 83 ? -0.229 3.182 -11.445 1.00 88.56 83 LEU A N 1
ATOM 681 C CA . LEU A 1 83 ? -0.031 4.002 -10.248 1.00 88.56 83 LEU A CA 1
ATOM 682 C C . LEU A 1 83 ? 1.288 3.635 -9.555 1.00 88.56 83 LEU A C 1
ATOM 684 O O . LEU A 1 83 ? 2.128 4.503 -9.336 1.00 88.56 83 LEU A O 1
ATOM 688 N N . LEU A 1 84 ? 1.517 2.350 -9.284 1.00 89.81 84 LEU A N 1
ATOM 689 C CA . LEU A 1 84 ? 2.718 1.896 -8.579 1.00 89.81 84 LEU A CA 1
ATOM 690 C C . LEU A 1 84 ? 4.009 2.125 -9.384 1.00 89.81 84 LEU A C 1
ATOM 692 O O . LEU A 1 84 ? 5.015 2.540 -8.821 1.00 89.81 84 LEU A O 1
ATOM 696 N N . PHE A 1 85 ? 3.989 1.939 -10.703 1.00 90.88 85 PHE A N 1
ATOM 697 C CA . PHE A 1 85 ? 5.131 2.238 -11.571 1.00 90.88 85 PHE A CA 1
ATOM 698 C C . PHE A 1 85 ? 5.422 3.732 -11.658 1.00 90.88 85 PHE A C 1
ATOM 700 O O . PHE A 1 85 ? 6.586 4.111 -11.753 1.00 90.88 85 PHE A O 1
ATOM 707 N N . SER A 1 86 ? 4.403 4.593 -11.566 1.00 90.88 86 SER A N 1
ATOM 708 C CA . SER A 1 86 ? 4.646 6.036 -11.459 1.00 90.88 86 SER A CA 1
ATOM 709 C C . SER A 1 86 ? 5.408 6.397 -10.178 1.00 90.88 86 SER A C 1
ATOM 711 O O . SER A 1 86 ? 6.246 7.295 -10.202 1.00 90.88 86 SER A O 1
ATOM 713 N N . LEU A 1 87 ? 5.196 5.640 -9.094 1.00 90.94 87 LEU A N 1
ATOM 714 C CA . LEU A 1 87 ? 5.920 5.796 -7.832 1.00 90.94 87 LEU A CA 1
ATOM 715 C C . LEU A 1 87 ? 7.338 5.200 -7.873 1.00 90.94 87 LEU A C 1
ATOM 717 O O . LEU A 1 87 ? 8.198 5.668 -7.136 1.00 90.94 87 LEU A O 1
ATOM 721 N N . LEU A 1 88 ? 7.627 4.231 -8.753 1.00 91.12 88 LEU A N 1
ATOM 722 C CA . LEU A 1 88 ? 9.001 3.740 -8.967 1.00 91.12 88 LEU A CA 1
ATOM 723 C C . LEU A 1 88 ? 9.915 4.782 -9.624 1.00 91.12 88 LEU A C 1
ATOM 725 O O . LEU A 1 88 ? 11.130 4.742 -9.444 1.00 91.12 88 LEU A O 1
ATOM 729 N N . ALA A 1 89 ? 9.338 5.706 -10.393 1.00 88.81 89 ALA A N 1
ATOM 730 C CA . ALA A 1 89 ? 10.062 6.808 -11.021 1.00 88.81 89 ALA A CA 1
ATOM 731 C C . ALA A 1 89 ? 10.217 8.031 -10.093 1.00 88.81 89 ALA A C 1
ATOM 733 O O . ALA A 1 89 ? 10.681 9.084 -10.535 1.00 88.81 89 ALA A O 1
ATOM 734 N N . HIS A 1 90 ? 9.805 7.923 -8.824 1.00 90.31 90 HIS A N 1
ATOM 735 C CA . HIS A 1 90 ? 9.869 9.025 -7.871 1.00 90.31 90 HIS A CA 1
ATOM 736 C C . HIS A 1 90 ? 11.318 9.326 -7.456 1.00 90.31 90 HIS A C 1
ATOM 738 O O . HIS A 1 90 ? 12.159 8.432 -7.368 1.00 90.31 90 HIS A O 1
ATOM 744 N N . SER A 1 91 ? 11.621 10.592 -7.151 1.00 89.62 91 SER A N 1
ATOM 745 C CA . SER A 1 91 ? 12.962 11.012 -6.703 1.00 89.62 91 SER A CA 1
ATOM 746 C C . SER A 1 91 ? 13.313 10.549 -5.286 1.00 89.62 91 SER A C 1
ATOM 748 O O . SER A 1 91 ? 14.469 10.623 -4.877 1.00 89.62 91 SER A O 1
ATOM 750 N N . ASP A 1 92 ? 12.312 10.112 -4.523 1.00 94.69 92 ASP A N 1
ATOM 751 C CA . ASP A 1 92 ? 12.467 9.665 -3.142 1.00 94.69 92 ASP A CA 1
ATOM 752 C C . ASP A 1 92 ? 12.705 8.153 -3.106 1.00 94.69 92 ASP A C 1
ATOM 754 O O . ASP A 1 92 ? 11.850 7.361 -3.501 1.00 94.69 92 ASP A O 1
ATOM 758 N N . ILE A 1 93 ? 13.876 7.759 -2.605 1.00 93.38 93 ILE A N 1
ATOM 759 C CA . ILE A 1 93 ? 14.326 6.362 -2.594 1.00 93.38 93 ILE A CA 1
ATOM 760 C C . ILE A 1 93 ? 13.406 5.478 -1.740 1.00 93.38 93 ILE A C 1
ATOM 762 O O . ILE A 1 93 ? 13.205 4.309 -2.068 1.00 93.38 93 ILE A O 1
ATOM 766 N N . PHE A 1 94 ? 12.836 6.011 -0.657 1.00 95.00 94 PHE A N 1
ATOM 767 C CA . PHE A 1 94 ? 11.968 5.237 0.226 1.00 95.00 94 PHE A CA 1
ATOM 768 C C . PHE A 1 94 ? 10.632 4.922 -0.452 1.00 95.00 94 PHE A C 1
ATOM 770 O O . PHE A 1 94 ? 10.192 3.772 -0.425 1.00 95.00 94 PHE A O 1
ATOM 777 N N . ILE A 1 95 ? 10.018 5.916 -1.107 1.00 95.19 95 ILE A N 1
ATOM 778 C CA . ILE A 1 95 ? 8.802 5.730 -1.917 1.00 95.19 95 ILE A CA 1
ATOM 779 C C . ILE A 1 95 ? 9.047 4.660 -2.978 1.00 95.19 95 ILE A C 1
ATOM 781 O O . ILE A 1 95 ? 8.261 3.717 -3.090 1.00 95.19 95 ILE A O 1
ATOM 785 N N . THR A 1 96 ? 10.158 4.772 -3.702 1.00 95.00 96 THR A N 1
ATOM 786 C CA . THR A 1 96 ? 10.539 3.823 -4.748 1.00 95.00 96 THR A CA 1
ATOM 787 C C . THR A 1 96 ? 10.699 2.403 -4.194 1.00 95.00 96 THR A C 1
ATOM 789 O O . THR A 1 96 ? 10.129 1.458 -4.741 1.00 95.00 96 THR A O 1
ATOM 792 N N . PHE A 1 97 ? 11.402 2.238 -3.070 1.00 94.44 97 PHE A N 1
ATOM 793 C CA . PHE A 1 97 ? 11.645 0.924 -2.472 1.00 94.44 97 PHE A CA 1
ATOM 794 C C . PHE A 1 97 ? 10.365 0.258 -1.951 1.00 94.44 97 PHE A C 1
ATOM 796 O O . PHE A 1 97 ? 10.089 -0.893 -2.292 1.00 94.44 97 PHE A O 1
ATOM 803 N N . ILE A 1 98 ? 9.547 0.971 -1.169 1.00 95.81 98 ILE A N 1
ATOM 804 C CA . ILE A 1 98 ? 8.297 0.401 -0.643 1.00 95.81 98 ILE A CA 1
ATOM 805 C C . ILE A 1 98 ? 7.315 0.104 -1.779 1.00 95.81 98 ILE A C 1
ATOM 807 O O . ILE A 1 98 ? 6.659 -0.937 -1.767 1.00 95.81 98 ILE A O 1
ATOM 811 N N . SER A 1 99 ? 7.258 0.956 -2.806 1.00 94.81 99 SER A N 1
ATOM 812 C CA . SER A 1 99 ? 6.436 0.691 -3.991 1.00 94.81 99 SER A CA 1
ATOM 813 C C . SER A 1 99 ? 6.863 -0.601 -4.690 1.00 94.81 99 SER A C 1
ATOM 815 O O . SER A 1 99 ? 6.006 -1.417 -5.028 1.00 94.81 99 SER A O 1
ATOM 817 N N . ALA A 1 100 ? 8.170 -0.852 -4.834 1.00 93.94 100 ALA A N 1
ATOM 818 C CA . ALA A 1 100 ? 8.679 -2.113 -5.373 1.00 93.94 100 ALA A CA 1
ATOM 819 C C . ALA A 1 100 ? 8.284 -3.321 -4.503 1.00 93.94 100 ALA A C 1
ATOM 821 O O . ALA A 1 100 ? 7.834 -4.343 -5.028 1.00 93.94 100 ALA A O 1
ATOM 822 N N . CYS A 1 101 ? 8.365 -3.203 -3.173 1.00 94.25 101 CYS A N 1
ATOM 823 C CA . CYS A 1 101 ? 7.902 -4.251 -2.258 1.00 94.25 101 CYS A CA 1
ATOM 824 C C . CYS A 1 101 ? 6.407 -4.558 -2.432 1.00 94.25 101 CYS A C 1
ATOM 826 O O . CYS A 1 101 ? 6.029 -5.729 -2.524 1.00 94.25 101 CYS A O 1
ATOM 828 N N . ILE A 1 102 ? 5.562 -3.530 -2.532 1.00 95.00 102 ILE A N 1
ATOM 829 C CA . ILE A 1 102 ? 4.120 -3.692 -2.754 1.00 95.00 102 ILE A CA 1
ATOM 830 C C . ILE A 1 102 ? 3.850 -4.344 -4.115 1.00 95.00 102 ILE A C 1
ATOM 832 O O . ILE A 1 102 ? 3.055 -5.282 -4.185 1.00 95.00 102 ILE A O 1
ATOM 836 N N . ILE A 1 103 ? 4.540 -3.922 -5.183 1.00 93.44 103 ILE A N 1
ATOM 837 C CA . ILE A 1 103 ? 4.428 -4.548 -6.513 1.00 93.44 103 ILE A CA 1
ATOM 838 C C . ILE A 1 103 ? 4.771 -6.038 -6.430 1.00 93.44 103 ILE A C 1
ATOM 840 O O . ILE A 1 103 ? 4.008 -6.869 -6.921 1.00 93.44 103 ILE A O 1
ATOM 844 N N . ALA A 1 104 ? 5.874 -6.393 -5.766 1.00 92.06 104 ALA A N 1
ATOM 845 C CA . ALA A 1 104 ? 6.274 -7.785 -5.589 1.00 92.06 104 ALA A CA 1
ATOM 846 C C . ALA A 1 104 ? 5.215 -8.599 -4.825 1.00 92.06 104 ALA A C 1
ATOM 848 O O . ALA A 1 104 ? 4.894 -9.718 -5.224 1.00 92.06 104 ALA A O 1
ATOM 849 N N . LYS A 1 105 ? 4.623 -8.039 -3.762 1.00 93.69 105 LYS A N 1
ATOM 850 C CA . LYS A 1 105 ? 3.535 -8.686 -3.009 1.00 93.69 105 LYS A CA 1
ATOM 851 C C . LYS A 1 105 ? 2.307 -8.917 -3.880 1.00 93.69 105 LYS A C 1
ATOM 853 O O . LYS A 1 105 ? 1.788 -10.029 -3.917 1.00 93.69 105 LYS A O 1
ATOM 858 N N . LEU A 1 106 ? 1.879 -7.900 -4.625 1.00 91.19 106 LEU A N 1
ATOM 859 C CA . LEU A 1 106 ? 0.739 -8.002 -5.534 1.00 91.19 106 LEU A CA 1
ATOM 860 C C . LEU A 1 106 ? 0.988 -8.986 -6.679 1.00 91.19 106 LEU A C 1
ATOM 862 O O . LEU A 1 106 ? 0.046 -9.630 -7.126 1.00 91.19 106 LEU A O 1
ATOM 866 N N . ALA A 1 107 ? 2.222 -9.096 -7.171 1.00 89.31 107 ALA A N 1
ATOM 867 C CA . ALA A 1 107 ? 2.573 -10.033 -8.233 1.00 89.31 107 ALA A CA 1
ATOM 868 C C . ALA A 1 107 ? 2.629 -11.484 -7.724 1.00 89.31 107 ALA A C 1
ATOM 870 O O . ALA A 1 107 ? 2.181 -12.388 -8.424 1.00 89.31 107 ALA A O 1
ATOM 871 N N . CYS A 1 108 ? 3.152 -11.701 -6.513 1.00 89.25 108 CYS A N 1
ATOM 872 C CA . CYS A 1 108 ? 3.396 -13.036 -5.962 1.00 89.25 108 CYS A CA 1
ATOM 873 C C . CYS A 1 108 ? 2.223 -13.626 -5.169 1.00 89.25 108 CYS A C 1
ATOM 875 O O . CYS A 1 108 ? 2.114 -14.847 -5.082 1.00 89.25 108 CYS A O 1
ATOM 877 N N . TRP A 1 109 ? 1.404 -12.803 -4.509 1.00 92.50 109 TRP A N 1
ATOM 878 C CA . TRP A 1 109 ? 0.339 -13.292 -3.619 1.00 92.50 109 TRP A CA 1
ATOM 879 C C . TRP A 1 109 ? -1.037 -13.307 -4.267 1.00 92.50 109 TRP A C 1
ATOM 881 O O . TRP A 1 109 ? -1.945 -13.931 -3.725 1.00 92.50 109 TRP A O 1
ATOM 891 N N . SER A 1 110 ? -1.201 -12.638 -5.405 1.00 86.44 110 SER A N 1
ATOM 892 C CA . SER A 1 110 ? -2.479 -12.633 -6.100 1.00 86.44 110 SER A CA 1
ATOM 893 C C . SER A 1 110 ? -2.751 -13.929 -6.851 1.00 86.44 110 SER A C 1
ATOM 895 O O . SER A 1 110 ? -1.817 -14.545 -7.365 1.00 86.44 110 SER A O 1
ATOM 897 N N . VAL A 1 111 ? -4.027 -14.239 -7.060 1.00 83.44 111 VAL A N 1
ATOM 898 C CA . VAL A 1 111 ? -4.473 -15.361 -7.898 1.00 83.44 111 VAL A CA 1
ATOM 899 C C . VAL A 1 111 ? -4.041 -15.186 -9.358 1.00 83.44 111 VAL A C 1
ATOM 901 O O . VAL A 1 111 ? -3.576 -16.140 -9.973 1.00 83.44 111 VAL A O 1
ATOM 904 N N . ASN A 1 112 ? -4.155 -13.967 -9.896 1.00 79.75 112 ASN A N 1
ATOM 905 C CA . ASN A 1 112 ? -3.762 -13.642 -11.271 1.00 79.75 112 ASN A CA 1
ATOM 906 C C . ASN A 1 112 ? -2.471 -12.814 -11.259 1.00 79.75 112 ASN A C 1
ATOM 908 O O . ASN A 1 112 ? -2.560 -11.614 -10.984 1.00 79.75 112 ASN A O 1
ATOM 912 N N . PRO A 1 113 ? -1.291 -13.406 -11.506 1.00 73.25 113 PRO A N 1
ATOM 913 C CA . PRO A 1 113 ? -0.009 -12.720 -11.367 1.00 73.25 113 PRO A CA 1
ATOM 914 C C . PRO A 1 113 ? 0.169 -11.571 -12.370 1.00 73.25 113 PRO A C 1
ATOM 916 O O . PRO A 1 113 ? -0.632 -11.359 -13.279 1.00 73.25 113 PRO A O 1
ATOM 919 N N . LEU A 1 114 ? 1.230 -10.787 -12.169 1.00 79.31 114 LEU A N 1
ATOM 920 C CA . LEU A 1 114 ? 1.644 -9.750 -13.112 1.00 79.31 114 LEU A CA 1
ATOM 921 C C . LEU A 1 114 ? 2.118 -10.401 -14.421 1.00 79.31 114 LEU A C 1
ATOM 923 O O . LEU A 1 114 ? 3.056 -11.195 -14.404 1.00 79.31 114 LEU A O 1
ATOM 927 N N . GLU A 1 115 ? 1.508 -10.041 -15.548 1.00 80.69 115 GLU A N 1
ATOM 928 C CA . GLU A 1 115 ? 1.804 -10.630 -16.859 1.00 80.69 115 GLU A CA 1
ATOM 929 C C . GLU A 1 115 ? 2.078 -9.558 -17.928 1.00 80.69 115 GLU A C 1
ATOM 931 O O . GLU A 1 115 ? 1.775 -8.375 -17.765 1.00 80.69 115 GLU A O 1
ATOM 936 N N . GLY A 1 116 ? 2.674 -9.976 -19.047 1.00 83.12 116 GLY A N 1
ATOM 937 C CA . GLY A 1 116 ? 2.826 -9.143 -20.241 1.00 83.12 116 GLY A CA 1
ATOM 938 C C . GLY A 1 116 ? 3.825 -7.986 -20.108 1.00 83.12 116 GLY A C 1
ATOM 939 O O . GLY A 1 116 ? 4.956 -8.147 -19.634 1.00 83.12 116 GLY A O 1
ATOM 940 N N . SER A 1 117 ? 3.425 -6.811 -20.604 1.00 83.94 117 SER A N 1
ATOM 941 C CA . SER A 1 117 ? 4.273 -5.613 -20.653 1.00 83.94 117 SER A CA 1
ATOM 942 C C . SER A 1 117 ? 4.634 -5.091 -19.267 1.00 83.94 117 SER A C 1
ATOM 944 O O . SER A 1 117 ? 5.769 -4.669 -19.057 1.00 83.94 117 SER A O 1
ATOM 946 N N . ASP A 1 118 ? 3.700 -5.168 -18.319 1.00 84.81 118 ASP A N 1
ATOM 947 C CA . ASP A 1 118 ? 3.887 -4.647 -16.964 1.00 84.81 118 ASP A CA 1
ATOM 948 C C . ASP A 1 118 ? 4.941 -5.471 -16.203 1.00 84.81 118 ASP A C 1
ATOM 950 O O . ASP A 1 118 ? 5.812 -4.911 -15.537 1.00 84.81 118 ASP A O 1
ATOM 954 N N . LEU A 1 119 ? 4.952 -6.799 -16.391 1.00 86.69 119 LEU A N 1
ATOM 955 C CA . LEU A 1 119 ? 6.010 -7.668 -15.862 1.00 86.69 119 LEU A CA 1
ATOM 956 C C . LEU A 1 119 ? 7.378 -7.313 -16.451 1.00 86.69 119 LEU A C 1
ATOM 958 O O . LEU A 1 119 ? 8.367 -7.218 -15.726 1.00 86.69 119 LEU A O 1
ATOM 962 N N . THR A 1 120 ? 7.435 -7.105 -17.766 1.00 87.12 120 THR A N 1
ATOM 963 C CA . THR A 1 120 ? 8.686 -6.757 -18.454 1.00 87.12 120 THR A CA 1
ATOM 964 C C . THR A 1 120 ? 9.248 -5.431 -17.941 1.00 87.12 120 THR A C 1
ATOM 966 O O . THR A 1 120 ? 10.452 -5.322 -17.706 1.00 87.12 120 THR A O 1
ATOM 969 N N . LEU A 1 121 ? 8.380 -4.440 -17.718 1.00 87.00 121 LEU A N 1
ATOM 970 C CA . LEU A 1 121 ? 8.757 -3.141 -17.166 1.00 87.00 121 LEU A CA 1
ATOM 971 C C . LEU A 1 121 ? 9.318 -3.285 -15.748 1.00 87.00 121 LEU A C 1
ATOM 973 O O . LEU A 1 121 ? 10.394 -2.761 -15.466 1.00 87.00 121 LEU A O 1
ATOM 977 N N . TYR A 1 122 ? 8.645 -4.052 -14.889 1.00 88.06 122 TYR A N 1
ATOM 978 C CA . TYR A 1 122 ? 9.106 -4.278 -13.522 1.00 88.06 122 TYR A CA 1
ATOM 979 C C . TYR A 1 122 ? 10.451 -5.019 -13.461 1.00 88.06 122 TYR A C 1
ATOM 981 O O . TYR A 1 122 ? 11.345 -4.624 -12.716 1.00 88.06 122 TYR A O 1
ATOM 989 N N . LEU A 1 123 ? 10.635 -6.060 -14.280 1.00 88.06 123 LEU A N 1
ATOM 990 C CA . LEU A 1 123 ? 11.900 -6.799 -14.352 1.00 88.06 123 LEU A CA 1
ATOM 991 C C . LEU A 1 123 ? 13.047 -5.959 -14.926 1.00 88.06 123 LEU A C 1
ATOM 993 O O . LEU A 1 123 ? 14.190 -6.140 -14.517 1.00 88.06 123 LEU A O 1
ATOM 997 N N . THR A 1 124 ? 12.752 -5.056 -15.864 1.00 89.06 124 THR A N 1
ATOM 998 C CA . THR A 1 124 ? 13.750 -4.113 -16.392 1.00 89.06 124 THR A CA 1
ATOM 999 C C . THR A 1 124 ? 14.189 -3.150 -15.297 1.00 89.06 124 THR A C 1
ATOM 1001 O O . THR A 1 124 ? 15.382 -3.007 -15.071 1.00 89.06 124 THR A O 1
ATOM 1004 N N . TRP A 1 125 ? 13.236 -2.586 -14.550 1.00 89.88 125 TRP A N 1
ATOM 1005 C CA . TRP A 1 125 ? 13.539 -1.710 -13.420 1.00 89.88 125 TRP A CA 1
ATOM 1006 C C . TRP A 1 125 ? 14.373 -2.406 -12.335 1.00 89.88 125 TRP A C 1
ATOM 1008 O O . TRP A 1 125 ? 15.290 -1.805 -11.803 1.00 89.88 125 TRP A O 1
ATOM 1018 N N . LEU A 1 126 ? 14.111 -3.685 -12.037 1.00 88.19 126 LEU A N 1
ATOM 1019 C CA . LEU A 1 126 ? 14.908 -4.451 -11.067 1.00 88.19 126 LEU A CA 1
ATOM 1020 C C . LEU A 1 126 ? 16.357 -4.708 -11.504 1.00 88.19 126 LEU A C 1
ATOM 1022 O O . LEU A 1 126 ? 17.186 -5.086 -10.675 1.00 88.19 126 LEU A O 1
ATOM 1026 N N . LYS A 1 127 ? 16.636 -4.624 -12.806 1.00 88.69 127 LYS A N 1
ATOM 1027 C CA . LYS A 1 127 ? 17.960 -4.888 -13.369 1.00 88.69 127 LYS A CA 1
ATOM 1028 C C . LYS A 1 127 ? 18.853 -3.645 -13.350 1.00 88.69 127 LYS A C 1
ATOM 1030 O O . LYS A 1 127 ? 20.073 -3.811 -13.283 1.00 88.69 127 LYS A O 1
ATOM 1035 N N . ASP A 1 128 ? 18.249 -2.469 -13.477 1.00 75.62 128 ASP A N 1
ATOM 1036 C CA . ASP A 1 128 ? 18.925 -1.169 -13.499 1.00 75.62 128 ASP A CA 1
ATOM 1037 C C . ASP A 1 128 ? 19.287 -0.694 -12.080 1.00 75.62 128 ASP A C 1
ATOM 1039 O O . ASP A 1 128 ? 20.373 -0.084 -11.936 1.00 75.62 128 ASP A O 1
#

pLDDT: mean 88.96, std 5.36, range [62.34, 95.81]

Radius of gyration: 14.14 Å; chains: 1; bounding box: 35×33×38 Å